Protein AF-A0A261F1C8-F1 (afdb_monomer_lite)

InterPro domains:
  IPR012902 Prokaryotic N-terminal methylation site [PF07963] (13-38)
  IPR012902 Prokaryotic N-terminal methylation site [TIGR02532] (15-38)
  IPR045584 Pilin-like [SSF54523] (18-88)

Sequence (158 aa):
MNPISRALHRRLKGQSGFTMTELLVVIVIAGILAAIAIPVWRGQQRKSYMNDNRVAVANARLAIQNFISKNDDTTYGLTMPDTGLCYWPKGSDTDPTNCKIGNSKIAIPRGVKLEIQPKNQTGTNVENWSSAIHFEVYNDYLGKQCHYEYADSSVETC

Structure (mmCIF, N/CA/C/O backbone):
data_AF-A0A261F1C8-F1
#
_entry.id   AF-A0A261F1C8-F1
#
loop_
_atom_site.group_PDB
_atom_site.id
_atom_site.type_symbol
_atom_site.label_atom_id
_atom_site.label_alt_id
_atom_site.label_comp_id
_atom_site.label_asym_id
_atom_site.label_entity_id
_atom_site.label_seq_id
_atom_site.pdbx_PDB_ins_code
_atom_site.Cartn_x
_atom_site.Cartn_y
_atom_site.Cartn_z
_atom_site.occupancy
_atom_site.B_iso_or_equiv
_atom_site.auth_seq_id
_atom_site.auth_comp_id
_atom_site.auth_asym_id
_atom_site.auth_atom_id
_atom_site.pdbx_PDB_model_num
ATOM 1 N N . MET A 1 1 ? -31.664 49.610 38.521 1.00 52.59 1 MET A N 1
ATOM 2 C CA . MET A 1 1 ? -31.270 48.225 38.159 1.00 52.59 1 MET A CA 1
ATOM 3 C C . MET A 1 1 ? -31.777 47.929 36.752 1.00 52.59 1 MET A C 1
ATOM 5 O O . MET A 1 1 ? -32.979 47.999 36.541 1.00 52.59 1 MET A O 1
ATOM 9 N N . ASN A 1 2 ? -30.879 47.681 35.792 1.00 60.34 2 ASN A N 1
ATOM 10 C CA . ASN A 1 2 ? -31.221 47.575 34.366 1.00 60.34 2 ASN A CA 1
ATOM 11 C C . ASN A 1 2 ? -31.989 46.279 34.020 1.00 60.34 2 ASN A C 1
ATOM 13 O O . ASN A 1 2 ? -31.602 45.210 34.490 1.00 60.34 2 ASN A O 1
ATOM 17 N N . PRO A 1 3 ? -33.019 46.328 33.154 1.00 61.94 3 PRO A N 1
ATOM 18 C CA . PRO A 1 3 ? -33.837 45.164 32.781 1.00 61.94 3 PRO A CA 1
ATOM 19 C C . PRO A 1 3 ? -33.088 44.124 31.924 1.00 61.94 3 PRO A C 1
ATOM 21 O O . PRO A 1 3 ? -33.470 42.955 31.884 1.00 61.94 3 PRO A O 1
ATOM 24 N N . ILE A 1 4 ? -31.980 44.524 31.295 1.00 66.75 4 ILE A N 1
ATOM 25 C CA . ILE A 1 4 ? -31.163 43.688 30.400 1.00 66.75 4 ILE A CA 1
ATOM 26 C C . ILE A 1 4 ? -30.450 42.555 31.167 1.00 66.75 4 ILE A C 1
ATOM 28 O O . ILE A 1 4 ? -30.316 41.443 30.655 1.00 66.75 4 ILE A O 1
ATOM 32 N N . SER A 1 5 ? -30.078 42.770 32.435 1.00 67.94 5 SER A N 1
ATOM 33 C CA . SER A 1 5 ? -29.394 41.751 33.249 1.00 67.94 5 SER A CA 1
ATOM 34 C C . SER A 1 5 ? -30.305 40.586 33.667 1.00 67.94 5 SER A C 1
ATOM 36 O O . SER A 1 5 ? -29.817 39.473 33.884 1.00 67.94 5 SER A O 1
ATOM 38 N N . ARG A 1 6 ? -31.630 40.805 33.723 1.00 63.78 6 ARG A N 1
ATOM 39 C CA . ARG A 1 6 ? -32.631 39.763 34.027 1.00 63.78 6 ARG A CA 1
ATOM 40 C C . ARG A 1 6 ? -32.904 38.844 32.834 1.00 63.78 6 ARG A C 1
ATOM 42 O O . ARG A 1 6 ? -33.105 37.648 33.031 1.00 63.78 6 ARG A O 1
ATOM 49 N N . ALA A 1 7 ? -32.869 39.373 31.610 1.00 64.50 7 ALA A N 1
ATOM 50 C CA . ALA A 1 7 ? -33.049 38.577 30.394 1.00 64.50 7 ALA A CA 1
ATOM 51 C C . ALA A 1 7 ? -31.877 37.605 30.160 1.00 64.50 7 ALA A C 1
ATOM 53 O O . ALA A 1 7 ? -32.096 36.463 29.756 1.00 64.50 7 ALA A O 1
ATOM 54 N N . LEU A 1 8 ? -30.650 38.024 30.493 1.00 66.88 8 LEU A N 1
ATOM 55 C CA . LEU A 1 8 ? -29.448 37.191 30.385 1.00 66.88 8 LEU A CA 1
ATOM 56 C C . LEU A 1 8 ? -29.440 36.041 31.414 1.00 66.88 8 LEU A C 1
ATOM 58 O O . LEU A 1 8 ? -29.210 34.888 31.053 1.00 66.88 8 LEU A O 1
ATOM 62 N N . HIS A 1 9 ? -29.796 36.317 32.676 1.00 64.00 9 HIS A N 1
ATOM 63 C CA . HIS A 1 9 ? -29.872 35.291 33.731 1.00 64.00 9 HIS A CA 1
ATOM 64 C C . HIS A 1 9 ? -30.957 34.228 33.490 1.00 64.00 9 HIS A C 1
ATOM 66 O O . HIS A 1 9 ? -30.851 33.114 34.005 1.00 64.00 9 HIS A O 1
ATOM 72 N N . ARG A 1 10 ? -31.997 34.534 32.701 1.00 65.19 10 ARG A N 1
ATOM 73 C CA . ARG A 1 10 ? -33.067 33.579 32.371 1.00 65.19 10 ARG A CA 1
ATOM 74 C C . ARG A 1 10 ? -32.628 32.526 31.347 1.00 65.19 10 ARG A C 1
ATOM 76 O O . ARG A 1 10 ? -33.144 31.417 31.389 1.00 65.19 10 ARG A O 1
ATOM 83 N N . ARG A 1 11 ? -31.658 32.834 30.472 1.00 63.47 11 ARG A N 1
ATOM 84 C CA . ARG A 1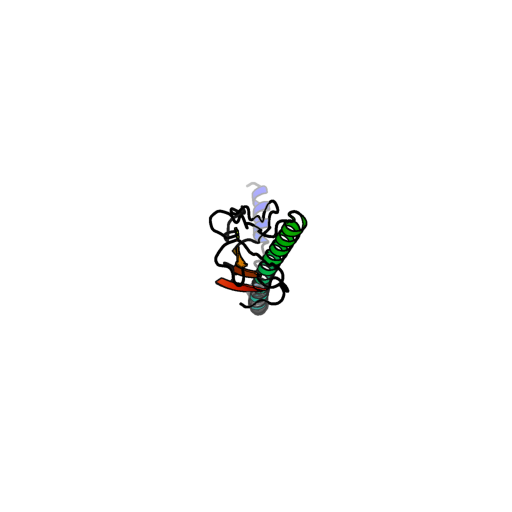 11 ? -31.119 31.866 29.494 1.00 63.47 11 ARG A CA 1
ATOM 85 C C . ARG A 1 11 ? -30.119 30.876 30.102 1.00 63.47 11 ARG A C 1
ATOM 87 O O . ARG A 1 11 ? -30.022 29.756 29.621 1.00 63.47 11 ARG A O 1
ATOM 94 N N . LEU A 1 12 ? -29.437 31.256 31.184 1.00 62.12 12 LEU A N 1
ATOM 95 C CA . LEU A 1 12 ? -28.504 30.383 31.915 1.00 62.12 12 LEU A CA 1
ATOM 96 C C . LEU A 1 12 ? -29.216 29.376 32.840 1.00 62.12 12 LEU A C 1
ATOM 98 O O . LEU A 1 12 ? -28.672 28.318 33.124 1.00 62.12 12 LEU A O 1
ATOM 102 N N . LYS A 1 13 ? -30.449 29.669 33.278 1.00 60.50 13 LYS A N 1
ATOM 103 C CA . LYS A 1 13 ? -31.255 28.795 34.159 1.00 60.50 13 LYS A CA 1
ATOM 104 C C . LYS A 1 13 ? -32.074 27.714 33.432 1.00 60.50 13 LYS A C 1
ATOM 106 O O . LYS A 1 13 ? -32.795 26.975 34.090 1.00 60.50 13 LYS A O 1
ATOM 111 N N . GLY A 1 14 ? -31.992 27.636 32.102 1.00 61.28 14 GLY A N 1
ATOM 112 C CA . GLY A 1 14 ? -32.755 26.688 31.276 1.00 61.28 14 GLY A CA 1
ATOM 113 C C . GLY A 1 14 ? -31.952 25.502 30.739 1.00 61.28 14 GLY A C 1
ATOM 114 O O . GLY A 1 14 ? -32.480 24.742 29.935 1.00 61.28 14 GLY A O 1
ATOM 115 N N . GLN A 1 15 ? -30.685 25.346 31.130 1.00 65.88 15 GLN A N 1
ATOM 116 C CA . GLN A 1 15 ? -29.886 24.189 30.729 1.00 65.88 15 GLN A CA 1
ATOM 117 C C . GLN A 1 15 ? -30.193 23.028 31.679 1.00 65.88 15 GLN A C 1
ATOM 119 O O . GLN A 1 15 ? -29.568 22.889 32.728 1.00 65.88 15 GLN A O 1
ATOM 124 N N . SER A 1 16 ? -31.201 22.219 31.339 1.00 68.62 16 SER A N 1
ATOM 125 C CA . SER A 1 16 ? -31.392 20.918 31.978 1.00 68.62 16 SER A CA 1
ATOM 126 C C . SER A 1 16 ? -30.169 20.061 31.655 1.00 68.62 16 SER A C 1
ATOM 128 O O . SER A 1 16 ? -29.949 19.696 30.499 1.00 68.62 16 SER A O 1
ATOM 130 N N . GLY A 1 17 ? -29.338 19.815 32.666 1.00 71.31 17 GLY A N 1
ATOM 131 C CA . GLY A 1 17 ? -28.164 18.963 32.547 1.00 71.31 17 GLY A CA 1
ATOM 132 C C . GLY A 1 17 ? -28.570 17.552 32.141 1.00 71.31 17 GLY A C 1
ATOM 133 O O . GLY A 1 17 ? -29.529 17.001 32.681 1.00 71.31 17 GLY A O 1
ATOM 134 N N . PHE A 1 18 ? -27.838 17.002 31.177 1.00 74.69 18 PHE A N 1
ATOM 135 C CA . PHE A 1 18 ? -27.935 15.612 30.747 1.00 74.69 18 PHE A CA 1
ATOM 136 C C . PHE A 1 18 ? -27.913 14.698 31.975 1.00 74.69 18 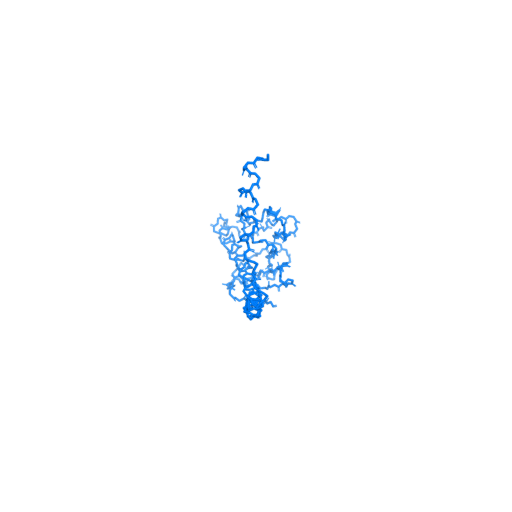PHE A C 1
ATOM 138 O O . PHE A 1 18 ? -27.068 14.866 32.862 1.00 74.69 18 PHE A O 1
ATOM 145 N N . THR A 1 19 ? -28.862 13.772 32.076 1.00 87.81 19 THR A N 1
ATOM 146 C CA . THR A 1 19 ? -28.933 12.916 33.260 1.00 87.81 19 THR A CA 1
ATOM 147 C C . THR A 1 19 ? -27.755 11.932 33.262 1.00 87.81 19 THR A C 1
ATOM 149 O O . THR A 1 19 ? -27.270 11.514 32.208 1.00 87.81 19 THR A O 1
ATOM 152 N N . MET A 1 20 ? -27.248 11.551 34.444 1.00 87.44 20 MET A N 1
ATOM 153 C CA . MET A 1 20 ? -26.125 10.598 34.536 1.00 87.44 20 MET A CA 1
ATOM 154 C C . MET A 1 20 ? -26.435 9.273 33.826 1.00 87.44 20 MET A C 1
ATOM 156 O O . MET A 1 20 ? -25.546 8.655 33.247 1.00 87.44 20 MET A O 1
ATOM 160 N N . THR A 1 21 ? -27.699 8.850 33.838 1.00 92.12 21 THR A N 1
ATOM 161 C CA . THR A 1 21 ? -28.168 7.605 33.217 1.00 92.12 21 THR A CA 1
ATOM 162 C C . THR A 1 21 ? -28.184 7.668 31.692 1.00 92.12 21 THR A C 1
ATOM 164 O O . THR A 1 21 ? -27.959 6.662 31.024 1.00 92.12 21 THR A O 1
ATOM 167 N N . GLU A 1 22 ? -28.392 8.851 31.136 1.00 90.38 22 GLU A N 1
ATOM 168 C CA . GLU A 1 22 ? -28.418 9.119 29.700 1.00 90.38 22 GLU A CA 1
ATOM 169 C C . GLU A 1 22 ? -26.995 9.108 29.139 1.00 90.38 22 GLU A C 1
ATOM 171 O O . GLU A 1 22 ? -26.743 8.539 28.080 1.00 90.38 22 GLU A O 1
ATOM 176 N N . LEU A 1 23 ? -26.020 9.626 29.899 1.00 90.12 23 LEU A N 1
ATOM 177 C CA . LEU A 1 23 ? -24.603 9.484 29.544 1.00 90.12 23 LEU A CA 1
ATOM 178 C C . LEU A 1 23 ? -24.144 8.032 29.707 1.00 90.12 23 LEU A C 1
ATOM 180 O O . LEU A 1 23 ? -23.399 7.532 28.865 1.00 90.12 23 LEU A O 1
ATOM 184 N N . LEU A 1 24 ? -24.631 7.335 30.740 1.00 92.62 24 LEU A N 1
ATOM 185 C CA . LEU A 1 24 ? -24.285 5.940 31.008 1.00 92.62 24 LEU A CA 1
ATOM 186 C C . LEU A 1 24 ? -24.747 5.000 29.887 1.00 92.62 24 LEU A C 1
ATOM 188 O O . LEU A 1 24 ? -23.955 4.194 29.404 1.00 92.62 24 LEU A O 1
ATOM 192 N N . VAL A 1 25 ? -26.001 5.094 29.435 1.00 94.31 25 VAL A N 1
ATOM 193 C CA . VAL A 1 25 ? -26.493 4.203 28.370 1.00 94.31 25 VAL A CA 1
ATOM 194 C C . VAL A 1 25 ? -25.755 4.438 27.048 1.00 94.31 25 VAL A C 1
ATOM 196 O O . VAL A 1 25 ? -25.451 3.484 26.331 1.00 94.31 25 VAL A O 1
ATOM 199 N N . VAL A 1 26 ? -25.379 5.686 26.755 1.00 94.81 26 VAL A N 1
ATOM 200 C CA . VAL A 1 26 ? -24.630 6.034 25.541 1.00 94.81 26 VAL A CA 1
ATOM 201 C C . VAL A 1 26 ? -23.233 5.421 25.556 1.00 94.81 26 VAL A C 1
ATOM 203 O O . VAL A 1 26 ? -22.844 4.815 24.560 1.00 94.81 26 VAL A O 1
ATOM 206 N N . ILE A 1 27 ? -22.489 5.514 26.666 1.00 95.25 27 ILE A N 1
ATOM 207 C CA . ILE A 1 27 ? -21.147 4.908 26.738 1.00 95.25 27 ILE A CA 1
ATOM 208 C C . ILE A 1 27 ? -21.203 3.377 26.684 1.00 95.25 27 ILE A C 1
ATOM 210 O O . ILE A 1 27 ? -20.308 2.762 26.109 1.00 95.25 27 ILE A O 1
ATOM 214 N N . VAL A 1 28 ? -22.266 2.758 27.215 1.00 96.25 28 VAL A N 1
ATOM 215 C CA . VAL A 1 28 ? -22.472 1.303 27.135 1.00 96.25 28 VAL A CA 1
ATOM 216 C C . VAL A 1 28 ? -22.698 0.876 25.685 1.00 96.25 28 VAL A C 1
ATOM 218 O O . VAL A 1 28 ? -22.017 -0.026 25.198 1.00 96.25 28 VAL A O 1
ATOM 221 N N . ILE A 1 29 ? -23.596 1.550 24.963 1.00 96.62 29 ILE A N 1
ATOM 222 C CA . ILE A 1 29 ? -23.860 1.246 23.549 1.00 96.62 29 ILE A CA 1
ATOM 223 C C . ILE A 1 29 ? -22.621 1.549 22.691 1.00 96.62 29 ILE A C 1
ATOM 225 O O . ILE A 1 29 ? -22.228 0.721 21.867 1.00 96.62 29 ILE A O 1
ATOM 229 N N . ALA A 1 30 ? -21.955 2.688 22.911 1.00 95.62 30 ALA A N 1
ATOM 230 C CA . ALA A 1 30 ? -20.720 3.043 22.211 1.00 95.62 30 ALA A CA 1
ATOM 231 C C . ALA A 1 30 ? -19.595 2.025 22.467 1.00 95.62 30 ALA A C 1
ATOM 233 O O . ALA A 1 30 ? -18.849 1.703 21.544 1.00 95.62 30 ALA A O 1
ATOM 234 N N . GLY A 1 31 ? -19.507 1.465 23.679 1.00 96.88 31 GLY A N 1
ATOM 235 C CA . GLY A 1 31 ? -18.566 0.398 24.018 1.00 96.88 31 GLY A CA 1
ATOM 236 C C . GLY A 1 31 ? -18.788 -0.875 23.197 1.00 96.88 31 GLY A C 1
ATOM 237 O O . GLY A 1 31 ? -17.830 -1.432 22.660 1.00 96.88 31 GLY A O 1
ATOM 238 N N . ILE A 1 32 ? -20.047 -1.296 23.024 1.00 96.50 32 ILE A N 1
ATOM 239 C CA . ILE A 1 32 ? -20.401 -2.464 22.197 1.00 96.50 32 ILE A CA 1
ATOM 240 C C . ILE A 1 32 ? -20.042 -2.213 20.725 1.00 96.50 32 ILE A C 1
ATOM 242 O O . ILE A 1 32 ? -19.431 -3.067 20.081 1.00 96.50 32 ILE A O 1
ATOM 246 N N . LEU A 1 33 ? -20.371 -1.028 20.197 1.00 97.00 33 LEU A N 1
ATOM 247 C CA . LEU A 1 33 ? -20.046 -0.662 18.814 1.00 97.00 33 LEU A CA 1
ATOM 248 C C . LEU A 1 33 ? -18.529 -0.616 18.579 1.00 97.00 33 LEU A C 1
ATOM 250 O O . LEU A 1 33 ? -18.045 -1.155 17.582 1.00 97.00 33 LEU A O 1
ATOM 254 N N . ALA A 1 34 ? -17.767 -0.030 19.509 1.00 95.62 34 ALA A N 1
ATOM 255 C CA . ALA A 1 34 ? -16.312 0.051 19.420 1.00 95.62 34 ALA A CA 1
ATOM 256 C C . ALA A 1 34 ? -15.652 -1.338 19.427 1.00 95.62 34 ALA A C 1
ATOM 258 O O . ALA A 1 34 ? -14.720 -1.574 18.655 1.00 95.62 34 ALA A O 1
ATOM 259 N N . ALA A 1 35 ? -16.164 -2.274 20.236 1.00 95.56 35 ALA A N 1
ATOM 260 C CA . ALA A 1 35 ? -15.630 -3.633 20.333 1.00 95.56 35 ALA A CA 1
ATOM 261 C C . ALA A 1 35 ? -15.672 -4.397 18.996 1.00 95.56 35 ALA A C 1
ATOM 263 O O . ALA A 1 35 ? -14.745 -5.147 18.694 1.00 95.56 35 ALA A O 1
ATOM 264 N N . ILE A 1 36 ? -16.706 -4.183 18.173 1.00 94.44 36 ILE A N 1
ATOM 265 C CA . ILE A 1 36 ? -16.841 -4.820 16.850 1.00 94.44 36 ILE A CA 1
ATOM 266 C C . ILE A 1 36 ? -16.124 -4.004 15.766 1.00 94.44 36 ILE A C 1
ATOM 268 O O . ILE A 1 36 ? -15.493 -4.567 14.870 1.00 94.44 36 ILE A O 1
ATOM 272 N N . ALA A 1 37 ? -16.186 -2.672 15.844 1.00 92.94 37 ALA A N 1
ATOM 273 C CA . ALA A 1 37 ? -15.624 -1.793 14.823 1.00 92.94 37 ALA A CA 1
ATOM 274 C C . ALA A 1 37 ? -14.088 -1.872 14.741 1.00 92.94 37 ALA A C 1
ATOM 276 O O . ALA A 1 37 ? -13.532 -1.917 13.642 1.00 92.94 37 ALA A O 1
ATOM 277 N N . ILE A 1 38 ? -13.395 -1.930 15.885 1.00 91.88 38 ILE A N 1
ATOM 278 C CA . ILE A 1 38 ? -11.924 -1.960 15.944 1.00 91.88 38 ILE A CA 1
ATOM 279 C C . ILE A 1 38 ? -11.323 -3.160 15.182 1.00 91.88 38 ILE A C 1
ATOM 281 O O . ILE A 1 38 ? -10.492 -2.925 14.298 1.00 91.88 38 ILE A O 1
ATOM 285 N N . PRO A 1 39 ? -11.692 -4.431 15.451 1.00 90.88 39 PRO A N 1
ATOM 286 C CA . PRO A 1 39 ? -11.082 -5.570 14.760 1.00 90.88 39 PRO A CA 1
ATOM 287 C C . PRO A 1 39 ? -11.365 -5.567 13.252 1.00 90.88 39 PRO A C 1
ATOM 289 O O . PRO A 1 39 ? -10.467 -5.862 12.459 1.00 90.88 39 PRO A O 1
ATOM 292 N N . VAL A 1 40 ? -12.575 -5.173 12.839 1.00 93.75 40 VAL A N 1
ATOM 293 C CA . VAL A 1 40 ? -12.951 -5.085 11.419 1.00 93.75 40 VAL A CA 1
ATOM 294 C C . VAL A 1 40 ? -12.102 -4.045 10.694 1.00 93.75 40 VAL A C 1
ATOM 296 O O . VAL A 1 40 ? -11.532 -4.335 9.637 1.00 93.75 40 VAL A O 1
ATOM 299 N N . TRP A 1 41 ? -11.957 -2.853 11.277 1.00 91.94 41 TRP A N 1
ATOM 300 C CA . TRP A 1 41 ? -11.201 -1.771 10.655 1.00 91.94 41 TRP A CA 1
ATOM 301 C C . TRP A 1 41 ? -9.718 -2.120 10.493 1.00 91.94 41 TRP A C 1
ATOM 303 O O . TRP A 1 41 ? -9.135 -1.866 9.439 1.00 91.94 41 TRP A O 1
ATOM 313 N N . ARG A 1 42 ? -9.114 -2.793 11.481 1.00 88.25 42 ARG A N 1
ATOM 314 C CA . ARG A 1 42 ? -7.709 -3.241 11.409 1.00 88.25 42 ARG A CA 1
ATOM 315 C C . ARG A 1 42 ? -7.476 -4.232 10.265 1.00 88.25 42 ARG A C 1
ATOM 317 O O . ARG A 1 42 ? -6.463 -4.141 9.571 1.00 88.25 42 ARG A O 1
ATOM 324 N N . GLY A 1 43 ? -8.422 -5.143 10.026 1.00 90.19 43 GLY A N 1
ATOM 325 C CA . GLY A 1 43 ? -8.370 -6.065 8.889 1.00 90.19 43 GLY A CA 1
ATOM 326 C C . GLY A 1 43 ? -8.511 -5.358 7.538 1.00 90.19 43 GLY A C 1
ATOM 327 O O . GLY A 1 43 ? -7.775 -5.666 6.601 1.00 90.19 43 GLY A O 1
ATOM 328 N N . GLN A 1 44 ? -9.420 -4.384 7.436 1.00 92.44 44 GLN A N 1
ATOM 329 C CA . GLN A 1 44 ? -9.622 -3.601 6.211 1.00 92.44 44 GLN A CA 1
ATOM 330 C C . GLN A 1 44 ? -8.417 -2.719 5.872 1.00 92.44 44 GLN A C 1
ATOM 332 O O . GLN A 1 44 ? -7.997 -2.699 4.718 1.00 92.44 44 GLN A O 1
ATOM 337 N N . GLN A 1 45 ? -7.811 -2.061 6.865 1.00 91.75 45 GLN A N 1
ATOM 338 C CA . GLN A 1 45 ? -6.587 -1.274 6.672 1.00 91.75 45 GLN A CA 1
ATOM 339 C C . GLN A 1 45 ? -5.463 -2.129 6.089 1.00 91.75 45 GLN A C 1
ATOM 341 O O . GLN A 1 45 ? -4.868 -1.768 5.078 1.00 91.75 45 GLN A O 1
ATOM 346 N N . ARG A 1 46 ? -5.219 -3.310 6.674 1.00 90.50 46 ARG A N 1
ATOM 347 C CA . ARG A 1 46 ? -4.208 -4.241 6.163 1.00 90.50 46 ARG A CA 1
ATOM 348 C C . ARG A 1 46 ? -4.486 -4.647 4.714 1.00 90.50 46 ARG A C 1
ATOM 350 O O . ARG A 1 46 ? -3.561 -4.665 3.912 1.00 90.50 46 ARG A O 1
ATOM 357 N N . LYS A 1 47 ? -5.744 -4.942 4.368 1.00 90.75 47 LYS A N 1
ATOM 358 C CA . LYS A 1 47 ? -6.136 -5.259 2.984 1.00 90.75 47 LYS A CA 1
ATOM 359 C C . LYS A 1 47 ? -5.916 -4.081 2.032 1.00 90.75 47 LYS A C 1
ATOM 361 O O . LYS A 1 47 ? -5.461 -4.309 0.919 1.00 90.75 47 LYS A O 1
ATOM 366 N N . SER A 1 48 ? -6.183 -2.849 2.472 1.00 92.25 48 SER A N 1
ATOM 367 C CA . SER A 1 48 ? -5.907 -1.639 1.686 1.00 92.25 48 SER A CA 1
ATOM 368 C C . SER A 1 48 ? -4.423 -1.522 1.352 1.00 92.25 48 SER A C 1
ATOM 370 O O . SER A 1 48 ? -4.085 -1.359 0.189 1.00 92.25 48 SER A O 1
ATOM 372 N N . TYR A 1 49 ? -3.534 -1.710 2.332 1.00 91.81 49 TYR A N 1
ATOM 373 C CA . TYR A 1 49 ? -2.088 -1.645 2.091 1.00 91.81 49 TYR A CA 1
ATOM 374 C C . TYR A 1 49 ? -1.578 -2.764 1.168 1.00 91.81 49 TYR A C 1
ATOM 376 O O . TYR A 1 49 ? -0.640 -2.564 0.403 1.00 91.81 49 TYR A O 1
ATOM 384 N N . MET A 1 50 ? -2.199 -3.947 1.197 1.00 89.00 50 MET A N 1
ATOM 385 C CA . MET A 1 50 ? -1.886 -5.012 0.231 1.00 89.00 50 MET A CA 1
ATOM 386 C C . MET A 1 50 ? -2.393 -4.663 -1.169 1.00 89.00 50 MET A C 1
ATOM 388 O O . MET A 1 50 ? -1.699 -4.900 -2.153 1.00 89.00 50 MET A O 1
ATOM 392 N N . ASN A 1 51 ? -3.561 -4.030 -1.271 1.00 91.00 51 ASN A N 1
ATOM 393 C CA . ASN A 1 51 ? -4.047 -3.501 -2.539 1.00 91.00 51 ASN A CA 1
ATOM 394 C C . ASN A 1 51 ? -3.123 -2.406 -3.097 1.00 91.00 51 ASN A C 1
ATOM 396 O O . ASN A 1 51 ? -2.851 -2.398 -4.292 1.00 91.00 51 ASN A O 1
ATOM 400 N N . ASP A 1 52 ? -2.588 -1.535 -2.241 1.00 90.75 52 ASP A N 1
ATOM 401 C CA . ASP A 1 52 ? -1.609 -0.516 -2.630 1.00 90.75 52 ASP A CA 1
ATOM 402 C C . ASP A 1 52 ? -0.358 -1.152 -3.264 1.00 90.75 52 ASP A C 1
ATOM 404 O O . ASP A 1 52 ? 0.097 -0.716 -4.325 1.00 90.75 52 ASP A O 1
ATOM 408 N N . ASN A 1 53 ? 0.149 -2.245 -2.686 1.00 90.25 53 ASN A N 1
ATOM 409 C CA . ASN A 1 53 ? 1.265 -2.999 -3.266 1.00 90.25 53 ASN A CA 1
ATOM 410 C C . ASN A 1 53 ? 0.922 -3.545 -4.662 1.00 90.25 53 ASN A C 1
ATOM 412 O O . ASN A 1 53 ? 1.703 -3.381 -5.600 1.00 90.25 53 ASN A O 1
ATOM 416 N N . ARG A 1 54 ? -0.268 -4.137 -4.827 1.00 88.62 54 ARG A N 1
ATOM 417 C CA . ARG A 1 54 ? -0.737 -4.650 -6.127 1.00 88.62 54 ARG A CA 1
ATOM 418 C C . ARG A 1 54 ? -0.857 -3.545 -7.174 1.00 88.62 54 ARG A C 1
ATOM 420 O O . ARG A 1 54 ? -0.475 -3.752 -8.322 1.00 88.62 54 ARG A O 1
ATOM 427 N N . VAL A 1 55 ? -1.349 -2.366 -6.788 1.00 89.69 55 VAL A N 1
ATOM 428 C CA . VAL A 1 55 ? -1.442 -1.196 -7.677 1.00 89.69 55 VAL A CA 1
ATOM 429 C C . VAL A 1 55 ? -0.052 -0.733 -8.119 1.00 89.69 55 VAL A C 1
ATOM 431 O O . VAL A 1 55 ? 0.146 -0.469 -9.305 1.00 89.69 55 VAL A O 1
ATOM 434 N N . ALA A 1 56 ? 0.925 -0.685 -7.207 1.00 88.81 56 ALA A N 1
ATOM 435 C CA . ALA A 1 56 ? 2.308 -0.343 -7.549 1.00 88.81 56 ALA A CA 1
ATOM 436 C C . ALA A 1 56 ? 2.892 -1.308 -8.595 1.00 88.81 56 ALA A C 1
ATOM 438 O O . ALA A 1 56 ? 3.452 -0.870 -9.602 1.00 88.81 56 ALA A O 1
ATOM 439 N N . VAL A 1 57 ? 2.697 -2.614 -8.393 1.00 86.56 57 VAL A N 1
ATOM 440 C CA . VAL A 1 57 ? 3.147 -3.668 -9.318 1.00 86.56 57 VAL A CA 1
ATOM 441 C C . VAL A 1 57 ? 2.445 -3.568 -10.672 1.00 86.56 57 VAL A C 1
ATOM 443 O O . VAL A 1 57 ? 3.099 -3.649 -11.712 1.00 86.56 57 VAL A O 1
ATOM 446 N N . ALA A 1 58 ? 1.131 -3.340 -10.691 1.00 87.38 58 ALA A N 1
ATOM 447 C CA . ALA A 1 58 ? 0.372 -3.175 -11.929 1.00 87.38 58 ALA A CA 1
ATOM 448 C C . ALA A 1 58 ? 0.865 -1.967 -12.743 1.00 87.38 58 ALA A C 1
ATOM 450 O O . ALA A 1 58 ? 1.098 -2.081 -13.948 1.00 87.38 58 ALA A O 1
ATOM 451 N N . ASN A 1 59 ? 1.102 -0.830 -12.085 1.00 87.81 59 ASN A N 1
ATOM 452 C CA . ASN A 1 59 ? 1.643 0.366 -12.732 1.00 87.81 59 ASN A CA 1
ATOM 453 C C . ASN A 1 59 ? 3.055 0.126 -13.280 1.00 87.81 59 ASN A C 1
ATOM 455 O O . ASN A 1 59 ? 3.367 0.557 -14.392 1.00 87.81 59 ASN A O 1
ATOM 459 N N . ALA A 1 60 ? 3.893 -0.596 -12.535 1.00 83.00 60 ALA A N 1
ATOM 460 C CA . ALA A 1 60 ? 5.220 -0.984 -12.993 1.00 83.00 60 ALA A CA 1
ATOM 461 C C . ALA A 1 60 ? 5.144 -1.891 -14.226 1.00 83.00 60 ALA A C 1
ATOM 463 O O . ALA A 1 60 ? 5.816 -1.631 -15.222 1.00 83.00 60 ALA A O 1
ATOM 464 N N . ARG A 1 61 ? 4.263 -2.899 -14.216 1.00 81.69 61 ARG A N 1
ATOM 465 C CA . ARG A 1 61 ? 4.028 -3.795 -15.356 1.00 81.69 61 ARG A CA 1
ATOM 466 C C . ARG A 1 61 ? 3.583 -3.041 -16.608 1.00 81.69 61 ARG A C 1
ATOM 468 O O . ARG A 1 61 ? 4.071 -3.344 -17.694 1.00 81.69 61 ARG A O 1
ATOM 475 N N . LEU A 1 62 ? 2.705 -2.050 -16.471 1.00 84.94 62 LEU A N 1
ATOM 476 C CA . LEU A 1 62 ? 2.294 -1.200 -17.591 1.00 84.94 62 LEU A CA 1
ATOM 477 C C . LEU A 1 62 ? 3.456 -0.348 -18.117 1.00 84.94 62 LEU A C 1
ATOM 479 O O . LEU A 1 62 ? 3.648 -0.254 -19.327 1.00 84.94 62 LEU A O 1
ATOM 483 N N . ALA A 1 63 ? 4.259 0.249 -17.231 1.00 81.19 63 ALA A N 1
ATOM 484 C CA . ALA A 1 63 ? 5.434 1.025 -17.632 1.00 81.19 63 ALA A CA 1
ATOM 485 C C . ALA A 1 63 ? 6.456 0.162 -18.385 1.00 81.19 63 ALA A C 1
ATOM 487 O O . ALA A 1 63 ? 6.987 0.592 -19.407 1.00 81.19 63 ALA A O 1
ATOM 488 N N . ILE A 1 64 ? 6.653 -1.073 -17.926 1.00 77.12 64 ILE A N 1
ATOM 489 C CA . ILE A 1 64 ? 7.460 -2.101 -18.584 1.00 77.12 64 ILE A CA 1
ATOM 490 C C . ILE A 1 64 ? 6.933 -2.408 -19.989 1.00 77.12 64 ILE A C 1
ATOM 492 O O . ILE A 1 64 ? 7.681 -2.324 -20.958 1.00 77.12 64 ILE A O 1
ATOM 496 N N . GLN A 1 65 ? 5.645 -2.743 -20.120 1.00 78.06 65 GLN A N 1
ATOM 497 C CA . GLN A 1 65 ? 5.044 -3.094 -21.415 1.00 78.06 65 GLN A CA 1
ATOM 498 C C . GLN A 1 65 ? 5.153 -1.942 -22.412 1.00 78.06 65 GLN A C 1
ATOM 500 O O . GLN A 1 65 ? 5.493 -2.148 -23.577 1.00 78.06 65 GLN A O 1
ATOM 505 N N . ASN A 1 66 ? 4.922 -0.718 -21.939 1.00 80.00 66 ASN A N 1
ATOM 506 C CA . ASN A 1 66 ? 5.078 0.490 -22.738 1.00 80.00 66 ASN A CA 1
ATOM 507 C C . ASN A 1 66 ? 6.529 0.730 -23.160 1.00 80.00 66 ASN A C 1
ATOM 509 O O . ASN A 1 66 ? 6.761 1.254 -24.246 1.00 80.00 66 ASN A O 1
ATOM 513 N N . PHE A 1 67 ? 7.497 0.391 -22.308 1.00 75.44 67 PHE A N 1
ATOM 514 C CA . PHE A 1 67 ? 8.913 0.544 -22.617 1.00 75.44 67 PHE A CA 1
ATOM 515 C C . PHE A 1 67 ? 9.367 -0.442 -23.698 1.00 75.44 67 PHE A C 1
ATOM 517 O O . PHE A 1 67 ? 9.987 -0.013 -24.670 1.00 75.44 67 PHE A O 1
ATOM 524 N N . ILE A 1 68 ? 8.965 -1.711 -23.575 1.00 72.19 68 ILE A N 1
ATOM 525 C CA . ILE A 1 68 ? 9.228 -2.769 -24.564 1.00 72.19 68 ILE A CA 1
ATOM 526 C C . ILE A 1 68 ? 8.557 -2.446 -25.900 1.00 72.19 68 ILE A C 1
ATOM 528 O O . ILE A 1 68 ? 9.156 -2.582 -26.954 1.00 72.19 68 ILE A O 1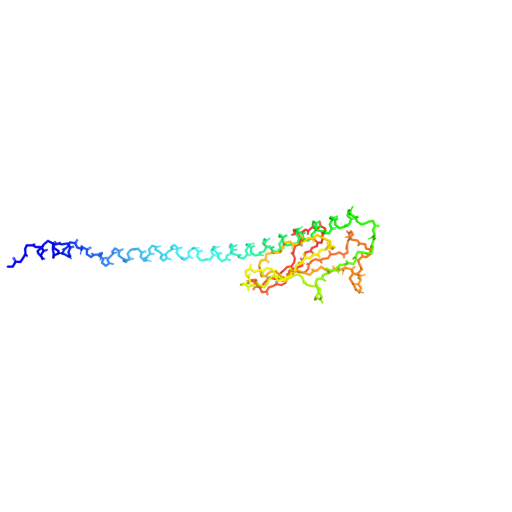
ATOM 532 N N . SER A 1 69 ? 7.314 -1.960 -25.877 1.00 76.69 69 SER A N 1
ATOM 533 C CA . SER A 1 69 ? 6.586 -1.653 -27.118 1.00 76.69 69 SER A CA 1
ATOM 534 C C . SER A 1 69 ? 7.194 -0.488 -27.909 1.00 76.69 69 SER A C 1
ATOM 536 O O . SER A 1 69 ? 6.854 -0.301 -29.073 1.00 76.69 69 SER A O 1
ATOM 538 N N . LYS A 1 70 ? 8.020 0.354 -27.272 1.00 75.19 70 LYS A N 1
ATOM 539 C CA . LYS A 1 70 ? 8.567 1.583 -27.870 1.00 75.19 70 LYS A CA 1
ATOM 540 C C . LYS A 1 70 ? 10.018 1.472 -28.310 1.00 75.19 70 LYS A C 1
ATOM 542 O O . LYS A 1 70 ? 10.419 2.226 -29.190 1.00 75.19 70 LYS A O 1
ATOM 547 N N . ASN A 1 71 ? 10.800 0.609 -27.678 1.00 64.94 71 ASN A N 1
ATOM 548 C CA . ASN A 1 71 ? 12.200 0.422 -28.018 1.00 64.94 71 ASN A CA 1
ATOM 549 C C . ASN A 1 71 ? 12.315 -1.025 -28.482 1.00 64.94 71 ASN A C 1
ATOM 551 O O . ASN A 1 71 ? 12.069 -1.909 -27.687 1.00 64.94 71 ASN A O 1
ATOM 555 N N . ASP A 1 72 ? 12.672 -1.275 -29.738 1.00 59.28 72 ASP A N 1
ATOM 556 C CA . ASP A 1 72 ? 12.920 -2.628 -30.283 1.00 59.28 72 ASP A CA 1
ATOM 557 C C . ASP A 1 72 ? 14.216 -3.264 -29.713 1.00 59.28 72 ASP A C 1
ATOM 559 O O . ASP A 1 72 ? 14.744 -4.241 -30.241 1.00 59.28 72 ASP A O 1
ATOM 563 N N . ASP A 1 73 ? 14.782 -2.669 -28.659 1.00 54.00 73 ASP A N 1
ATOM 564 C CA . ASP A 1 73 ? 16.087 -2.999 -28.096 1.00 54.00 73 ASP A CA 1
ATOM 565 C C . ASP A 1 73 ? 15.930 -3.934 -26.904 1.00 54.00 73 ASP A C 1
ATOM 567 O O . ASP A 1 73 ? 15.597 -3.507 -25.809 1.00 54.00 73 ASP A O 1
ATOM 571 N N . THR A 1 74 ? 16.232 -5.213 -27.100 1.00 46.78 74 THR A N 1
ATOM 572 C CA . THR A 1 74 ? 16.170 -6.267 -26.078 1.00 46.78 74 THR A CA 1
ATOM 573 C C . THR A 1 74 ? 17.060 -6.028 -24.848 1.00 46.78 74 THR A C 1
ATOM 575 O O . THR A 1 74 ? 16.938 -6.765 -23.869 1.00 46.78 74 THR A O 1
ATOM 578 N N . THR A 1 75 ? 17.928 -5.009 -24.862 1.00 47.34 75 THR A N 1
ATOM 579 C CA . THR A 1 75 ? 18.832 -4.652 -23.758 1.00 47.34 75 THR A CA 1
ATOM 580 C C . THR A 1 75 ? 18.312 -3.423 -23.017 1.00 47.34 75 THR A C 1
ATOM 582 O O . THR A 1 75 ? 18.782 -2.295 -23.140 1.00 47.34 75 THR A O 1
ATOM 585 N N . TYR A 1 76 ? 17.278 -3.650 -22.226 1.00 52.16 76 TYR A N 1
ATOM 586 C CA . TYR A 1 76 ? 16.525 -2.590 -21.574 1.00 52.16 76 TYR A CA 1
ATOM 587 C C . TYR A 1 76 ? 17.188 -2.153 -20.263 1.00 52.16 76 TYR A C 1
ATOM 589 O O . TYR A 1 76 ? 16.921 -2.720 -19.204 1.00 52.16 76 TYR A O 1
ATOM 597 N N . GLY A 1 77 ? 18.029 -1.118 -20.323 1.00 46.41 77 GLY A N 1
ATOM 598 C CA . GLY A 1 77 ? 18.579 -0.467 -19.136 1.00 46.41 77 GLY A CA 1
ATOM 599 C C . GLY A 1 77 ? 17.463 0.124 -18.273 1.00 46.41 77 GLY A C 1
ATOM 600 O O . GLY A 1 77 ? 16.874 1.155 -18.605 1.00 46.41 77 GLY A O 1
ATOM 601 N N . LEU A 1 78 ? 17.164 -0.519 -17.146 1.00 49.31 78 LEU A N 1
ATOM 602 C CA . LEU A 1 78 ? 16.335 0.074 -16.105 1.00 49.31 78 LEU A CA 1
ATOM 603 C C . LEU A 1 78 ? 17.116 1.253 -15.517 1.00 49.31 78 LEU A C 1
ATOM 605 O O . LEU A 1 78 ? 17.932 1.075 -14.617 1.00 49.31 78 LEU A O 1
ATOM 609 N N . THR A 1 79 ? 16.889 2.472 -16.016 1.00 43.22 79 THR A N 1
ATOM 610 C CA . THR A 1 79 ? 17.294 3.686 -15.294 1.00 43.22 79 THR A CA 1
ATOM 611 C C . THR A 1 79 ? 16.357 3.856 -14.108 1.00 43.22 79 THR A C 1
ATOM 613 O O . THR A 1 79 ? 15.459 4.696 -14.092 1.00 43.22 79 THR A O 1
ATOM 616 N N . MET A 1 80 ? 16.537 3.000 -13.111 1.00 48.72 80 MET A N 1
ATOM 617 C CA . MET A 1 80 ? 16.056 3.288 -11.777 1.00 48.72 80 MET A CA 1
ATOM 618 C C . MET A 1 80 ? 16.803 4.538 -11.286 1.00 48.72 80 MET A C 1
ATOM 620 O O . MET A 1 80 ? 17.960 4.734 -11.668 1.00 48.72 80 MET A O 1
ATOM 624 N N . PRO A 1 81 ? 16.182 5.409 -10.470 1.00 49.19 81 PRO A N 1
ATOM 625 C CA . PRO A 1 81 ? 16.947 6.425 -9.743 1.00 49.19 81 PRO A CA 1
ATOM 626 C C . PRO A 1 81 ? 18.143 5.748 -9.047 1.00 49.19 81 PRO A C 1
ATOM 628 O O . PRO A 1 81 ? 17.991 4.594 -8.652 1.00 49.19 81 PRO A O 1
ATOM 631 N N . ASP A 1 82 ? 19.285 6.444 -8.925 1.00 37.66 82 ASP A N 1
ATOM 632 C CA . ASP A 1 82 ? 20.653 5.992 -8.537 1.00 37.66 82 ASP A CA 1
ATOM 633 C C . ASP A 1 82 ? 20.791 4.951 -7.395 1.00 37.66 82 ASP A C 1
ATOM 635 O O . ASP A 1 82 ? 21.877 4.441 -7.137 1.00 37.66 82 ASP A O 1
ATOM 639 N N . THR A 1 83 ? 19.708 4.605 -6.703 1.00 41.81 83 THR A N 1
ATOM 640 C CA . THR A 1 83 ? 19.616 3.568 -5.672 1.00 41.81 83 THR A CA 1
ATOM 641 C C . THR A 1 83 ? 18.932 2.266 -6.113 1.00 41.81 83 THR A C 1
ATOM 643 O O . THR A 1 83 ? 18.733 1.407 -5.264 1.00 41.81 83 THR A O 1
ATOM 646 N N . GLY A 1 84 ? 18.512 2.099 -7.374 1.00 55.88 84 GLY A N 1
ATOM 647 C CA . GLY A 1 84 ? 17.858 0.856 -7.833 1.00 55.88 84 GLY A CA 1
ATOM 648 C C . GLY A 1 84 ? 16.452 0.616 -7.256 1.00 55.88 84 GLY A C 1
ATOM 649 O O . GLY A 1 84 ? 15.915 -0.481 -7.348 1.00 55.88 84 GLY A O 1
ATOM 650 N N . LEU A 1 85 ? 15.846 1.630 -6.630 1.00 66.25 85 LEU A N 1
ATOM 651 C CA . LEU A 1 85 ? 14.647 1.470 -5.804 1.00 66.25 85 LEU A CA 1
ATOM 652 C C . LEU A 1 85 ? 13.648 2.594 -6.065 1.00 66.25 85 LEU A C 1
ATOM 654 O O . LEU A 1 85 ? 13.988 3.776 -5.993 1.00 66.25 85 LEU A O 1
ATOM 658 N N . CYS A 1 86 ? 12.394 2.227 -6.313 1.00 80.75 86 CYS A N 1
ATOM 659 C CA . CYS A 1 86 ? 11.277 3.159 -6.331 1.00 80.75 86 CYS A CA 1
ATOM 660 C C . CYS A 1 86 ? 10.646 3.198 -4.944 1.00 80.75 86 CYS A C 1
ATOM 662 O O . CYS A 1 86 ? 10.125 2.190 -4.481 1.00 80.75 86 CYS A O 1
ATOM 664 N N . TYR A 1 87 ? 10.697 4.337 -4.257 1.00 85.94 87 TYR A N 1
ATOM 665 C CA . TYR A 1 87 ? 10.262 4.424 -2.867 1.00 85.94 87 TYR A CA 1
ATOM 666 C C . TYR A 1 87 ? 9.593 5.752 -2.533 1.00 85.94 87 TYR A C 1
ATOM 668 O O . TYR A 1 87 ? 10.229 6.811 -2.537 1.00 85.94 87 TYR A O 1
ATOM 676 N N . TRP A 1 88 ? 8.332 5.667 -2.111 1.00 89.25 88 TRP A N 1
ATOM 677 C CA . TRP A 1 88 ? 7.637 6.787 -1.499 1.00 89.25 88 TRP A CA 1
ATOM 678 C C . TRP A 1 88 ? 7.608 6.606 0.025 1.00 89.25 88 TRP A C 1
ATOM 680 O O . TRP A 1 88 ? 6.868 5.756 0.521 1.00 89.25 88 TRP A O 1
ATOM 690 N N . PRO A 1 89 ? 8.358 7.405 0.804 1.00 86.81 89 PRO A N 1
ATOM 691 C CA . PRO A 1 89 ? 8.383 7.287 2.253 1.00 86.81 89 PRO A CA 1
ATOM 692 C C . PRO A 1 89 ? 7.031 7.562 2.904 1.00 86.81 89 PRO A C 1
ATOM 694 O O . PRO A 1 89 ? 6.298 8.480 2.518 1.00 86.81 89 PRO A O 1
ATOM 697 N N . LYS A 1 90 ? 6.720 6.791 3.953 1.00 88.31 90 LYS A N 1
ATOM 698 C CA . LYS A 1 90 ? 5.559 7.070 4.805 1.00 88.31 90 LYS A CA 1
ATOM 699 C C . LYS A 1 90 ? 5.630 8.499 5.360 1.00 88.31 90 LYS A C 1
ATOM 701 O O . LYS A 1 90 ? 6.674 8.940 5.834 1.00 88.31 90 LYS A O 1
ATOM 706 N N . GLY A 1 91 ? 4.509 9.215 5.312 1.00 86.38 91 GLY A N 1
ATOM 707 C CA . GLY A 1 91 ? 4.414 10.593 5.807 1.00 86.38 91 GLY A CA 1
ATOM 708 C C . GLY A 1 91 ? 5.027 11.659 4.893 1.00 86.38 91 GLY A C 1
ATOM 709 O O . GLY A 1 91 ? 5.041 12.821 5.277 1.00 86.38 91 GLY A O 1
ATOM 710 N N . SER A 1 92 ? 5.507 11.294 3.699 1.00 86.31 92 SER A N 1
ATOM 711 C CA . SER A 1 92 ? 5.908 12.276 2.689 1.00 86.31 92 SER A CA 1
ATOM 712 C C . SER A 1 92 ? 4.718 12.689 1.826 1.00 86.31 92 SER A C 1
ATOM 714 O O . SER A 1 92 ? 4.012 11.840 1.268 1.00 86.31 92 SER A O 1
ATOM 716 N N . ASP A 1 93 ? 4.508 13.993 1.669 1.00 82.56 93 ASP A N 1
ATOM 717 C CA . ASP A 1 93 ? 3.456 14.529 0.799 1.00 82.56 93 ASP A CA 1
ATOM 718 C C . ASP A 1 93 ? 3.881 14.604 -0.668 1.00 82.56 93 ASP A C 1
ATOM 720 O O . ASP A 1 93 ? 3.028 14.581 -1.555 1.00 82.56 93 ASP A O 1
ATOM 724 N N . THR A 1 94 ? 5.189 14.606 -0.918 1.00 77.50 94 THR A N 1
ATOM 725 C CA . THR A 1 94 ? 5.797 14.526 -2.244 1.00 77.50 94 THR A CA 1
ATOM 726 C C . THR A 1 94 ? 6.377 13.138 -2.472 1.00 77.50 94 THR A C 1
ATOM 728 O O . THR A 1 94 ? 6.879 12.511 -1.541 1.00 77.50 94 THR A O 1
ATOM 731 N N . ASP A 1 95 ? 6.298 12.658 -3.709 1.00 73.56 95 ASP A N 1
ATOM 732 C CA . ASP A 1 95 ? 6.995 11.453 -4.157 1.00 73.56 95 ASP A CA 1
ATOM 733 C C . ASP A 1 95 ? 8.454 11.827 -4.471 1.00 73.56 95 ASP A C 1
ATOM 735 O O . ASP A 1 95 ? 8.697 12.508 -5.475 1.00 73.56 95 ASP A O 1
ATOM 739 N N . PRO A 1 96 ? 9.424 11.492 -3.599 1.00 66.31 96 PRO A N 1
ATOM 740 C CA . PRO A 1 96 ? 10.800 11.943 -3.762 1.00 66.31 96 PRO A CA 1
ATOM 741 C C . PRO A 1 96 ? 11.536 11.138 -4.835 1.00 66.31 96 PRO A C 1
ATOM 743 O O . PRO A 1 96 ? 12.523 11.624 -5.385 1.00 66.31 96 PRO A O 1
ATOM 746 N N . THR A 1 97 ? 11.066 9.928 -5.158 1.00 64.75 97 THR A N 1
ATOM 747 C CA . THR A 1 97 ? 11.619 9.154 -6.265 1.00 64.75 97 THR A CA 1
ATOM 748 C C . THR A 1 97 ? 10.754 9.389 -7.487 1.00 64.75 97 THR A C 1
ATOM 750 O O . THR A 1 97 ? 9.607 8.981 -7.569 1.00 64.75 97 THR A O 1
ATOM 753 N N . ASN A 1 98 ? 11.315 10.044 -8.499 1.00 67.81 98 ASN A N 1
ATOM 754 C CA . ASN A 1 98 ? 10.694 10.146 -9.815 1.00 67.81 98 ASN A CA 1
ATOM 755 C C . ASN A 1 98 ? 10.768 8.777 -10.518 1.00 67.81 98 ASN A C 1
ATOM 757 O O . ASN A 1 98 ? 11.482 8.636 -11.508 1.00 67.81 98 ASN A O 1
ATOM 761 N N . CYS A 1 99 ? 10.106 7.765 -9.944 1.00 76.06 99 CYS A N 1
ATOM 762 C CA . CYS A 1 99 ? 10.184 6.370 -10.351 1.00 76.06 99 CYS A CA 1
ATOM 763 C C . CYS A 1 99 ? 9.806 6.252 -11.824 1.00 76.06 99 CYS A C 1
ATOM 765 O O . CYS A 1 99 ? 8.714 6.658 -12.236 1.00 76.06 99 CYS A O 1
ATOM 767 N N . LYS A 1 100 ? 10.734 5.738 -12.629 1.00 75.06 100 LYS A N 1
ATOM 768 C CA . LYS A 1 100 ? 10.614 5.690 -14.080 1.00 75.06 100 LYS A CA 1
ATOM 769 C C . LYS A 1 100 ? 11.213 4.407 -14.629 1.00 75.06 100 LYS A C 1
ATOM 771 O O . LYS A 1 100 ? 12.187 3.891 -14.095 1.00 75.06 100 LYS A O 1
ATOM 776 N N . ILE A 1 101 ? 10.634 3.941 -15.729 1.00 73.94 101 ILE A N 1
ATOM 777 C CA . ILE A 1 101 ? 11.238 2.954 -16.625 1.00 73.94 101 ILE A CA 1
ATOM 778 C C . ILE A 1 101 ? 11.298 3.602 -18.001 1.00 73.94 101 ILE A C 1
ATOM 780 O O . ILE A 1 101 ? 10.262 3.952 -18.582 1.00 73.94 101 ILE A O 1
ATOM 784 N N . GLY A 1 102 ? 12.519 3.854 -18.474 1.00 70.12 102 GLY A N 1
ATOM 785 C CA . GLY A 1 102 ? 12.753 4.778 -19.580 1.00 70.12 102 GLY A CA 1
ATOM 786 C C . GLY A 1 102 ? 12.084 6.128 -19.309 1.00 70.12 102 GLY A C 1
ATOM 787 O O . GLY A 1 102 ? 12.295 6.758 -18.274 1.00 70.12 102 GLY A O 1
ATOM 788 N N . ASN A 1 103 ? 11.207 6.556 -20.216 1.00 72.94 103 ASN A N 1
ATOM 789 C CA . ASN A 1 103 ? 10.460 7.811 -20.089 1.00 72.94 103 ASN A CA 1
ATOM 790 C C . ASN A 1 103 ? 9.110 7.665 -19.363 1.00 72.94 103 ASN A C 1
ATOM 792 O O . ASN A 1 103 ? 8.421 8.667 -19.156 1.00 72.94 103 ASN A O 1
ATOM 796 N N . SER A 1 104 ? 8.707 6.449 -18.987 1.00 75.75 104 SER A N 1
ATOM 797 C CA . SER A 1 104 ? 7.403 6.189 -18.368 1.00 75.75 104 SER A CA 1
ATOM 798 C C . SER A 1 104 ? 7.495 6.336 -16.854 1.00 75.75 104 SER A C 1
ATOM 800 O O . SER A 1 104 ? 8.221 5.583 -16.210 1.00 75.75 104 SER A O 1
ATOM 802 N N . LYS A 1 105 ? 6.746 7.281 -16.274 1.00 79.81 105 LYS A N 1
ATOM 803 C CA . LYS A 1 105 ? 6.615 7.414 -14.816 1.00 79.81 105 LYS A CA 1
ATOM 804 C C . LYS A 1 105 ? 5.767 6.270 -14.254 1.00 79.81 105 LYS A C 1
ATOM 806 O O . LYS A 1 105 ? 4.703 5.974 -14.792 1.00 79.81 105 LYS A O 1
ATOM 811 N N . ILE A 1 106 ? 6.202 5.695 -13.141 1.00 83.06 106 ILE A N 1
ATOM 812 C CA . ILE A 1 106 ? 5.437 4.729 -12.353 1.00 83.06 106 ILE A CA 1
ATOM 813 C C . ILE A 1 106 ? 4.891 5.456 -11.133 1.00 83.06 106 ILE A C 1
ATOM 815 O O . ILE A 1 106 ? 5.641 6.048 -10.360 1.00 83.06 106 ILE A O 1
ATOM 819 N N . ALA A 1 107 ? 3.574 5.416 -10.961 1.00 85.31 107 ALA A N 1
ATOM 820 C CA . ALA A 1 107 ? 2.941 5.887 -9.741 1.00 85.31 107 ALA A CA 1
ATOM 821 C C . ALA A 1 107 ? 2.957 4.766 -8.697 1.00 85.31 107 ALA A C 1
ATOM 823 O O . ALA A 1 107 ? 2.375 3.701 -8.920 1.00 85.31 107 ALA A O 1
ATOM 824 N N . ILE A 1 108 ? 3.596 5.020 -7.559 1.00 87.62 108 ILE A N 1
ATOM 825 C CA . ILE A 1 108 ? 3.586 4.132 -6.395 1.00 87.62 108 ILE A CA 1
ATOM 826 C C . ILE A 1 108 ? 2.795 4.783 -5.250 1.00 87.62 108 ILE A C 1
ATOM 828 O O . ILE A 1 108 ? 2.778 6.010 -5.149 1.00 87.62 108 ILE A O 1
ATOM 832 N N . PRO A 1 109 ? 2.103 4.014 -4.396 1.00 89.12 109 PRO A N 1
ATOM 833 C CA . PRO A 1 109 ? 1.469 4.561 -3.201 1.00 89.12 109 PRO A CA 1
ATOM 834 C C . PRO A 1 109 ? 2.488 4.956 -2.128 1.00 89.12 109 PRO A C 1
ATOM 836 O O . PRO A 1 109 ? 3.635 4.509 -2.128 1.00 89.12 109 PRO A O 1
ATOM 839 N N . ARG A 1 110 ? 2.042 5.765 -1.162 1.00 89.56 110 ARG A N 1
ATOM 840 C CA . ARG A 1 110 ? 2.849 6.130 0.011 1.00 89.56 110 ARG A CA 1
ATOM 841 C C . ARG A 1 110 ? 3.241 4.886 0.807 1.00 89.56 110 ARG A C 1
ATOM 843 O O . ARG A 1 110 ? 2.462 3.946 0.912 1.00 89.56 110 ARG A O 1
ATOM 850 N N . GLY A 1 111 ? 4.428 4.911 1.406 1.00 89.00 111 GLY A N 1
ATOM 851 C CA . GLY A 1 111 ? 4.976 3.822 2.217 1.00 89.00 111 GLY A CA 1
ATOM 852 C C . GLY A 1 111 ? 5.367 2.571 1.428 1.00 89.00 111 GLY A C 1
ATOM 853 O O . GLY A 1 111 ? 5.704 1.568 2.052 1.00 89.00 111 GLY A O 1
ATOM 854 N N . VAL A 1 112 ? 5.311 2.601 0.092 1.00 89.88 112 VAL A N 1
ATOM 855 C CA . VAL A 1 112 ? 5.647 1.460 -0.766 1.00 89.88 112 VAL A CA 1
ATOM 856 C C . VAL A 1 112 ? 7.046 1.643 -1.346 1.00 89.88 112 VAL A C 1
ATOM 858 O O . VAL A 1 112 ? 7.355 2.667 -1.958 1.00 89.88 112 VAL A O 1
ATOM 861 N N . LYS A 1 113 ? 7.882 0.624 -1.153 1.00 88.19 113 LYS A N 1
ATOM 862 C CA . LYS A 1 113 ? 9.155 0.400 -1.842 1.00 88.19 113 LYS A CA 1
ATOM 863 C C . LYS A 1 113 ? 8.925 -0.681 -2.879 1.00 88.19 113 LYS A C 1
ATOM 865 O O . LYS A 1 113 ? 8.427 -1.744 -2.527 1.00 88.19 113 LYS A O 1
ATOM 870 N N . LEU A 1 114 ? 9.278 -0.405 -4.120 1.00 85.94 114 LEU A N 1
ATOM 871 C CA . LEU A 1 114 ? 9.182 -1.310 -5.248 1.00 85.94 114 LEU A CA 1
ATOM 872 C C . LEU A 1 114 ? 10.576 -1.493 -5.844 1.00 85.94 114 LEU A C 1
ATOM 874 O O . LEU A 1 114 ? 11.221 -0.523 -6.251 1.00 85.94 114 LEU A O 1
ATOM 878 N N . GLU A 1 115 ? 10.983 -2.747 -5.941 1.00 79.31 115 GLU A N 1
ATOM 879 C CA . GLU A 1 115 ? 12.197 -3.185 -6.608 1.00 79.31 115 GLU A CA 1
ATOM 880 C C . GLU A 1 115 ? 11.833 -4.189 -7.703 1.00 79.31 115 GLU A C 1
ATOM 882 O O . GLU A 1 115 ? 10.953 -5.037 -7.531 1.00 79.31 115 GLU A O 1
ATOM 887 N N . ILE A 1 116 ? 12.475 -4.058 -8.862 1.00 77.12 116 ILE A N 1
ATOM 888 C CA . ILE A 1 116 ? 12.256 -4.944 -10.007 1.00 77.12 116 ILE A CA 1
ATOM 889 C C . ILE A 1 116 ? 13.499 -5.807 -10.117 1.00 77.12 116 ILE A C 1
ATOM 891 O O . ILE A 1 116 ? 14.565 -5.303 -10.462 1.00 77.12 116 ILE A O 1
ATOM 895 N N . GLN A 1 117 ? 13.355 -7.094 -9.826 1.00 71.25 117 GLN A N 1
ATOM 896 C CA . GLN A 1 117 ? 14.468 -8.027 -9.827 1.00 71.25 117 GLN A CA 1
ATOM 897 C 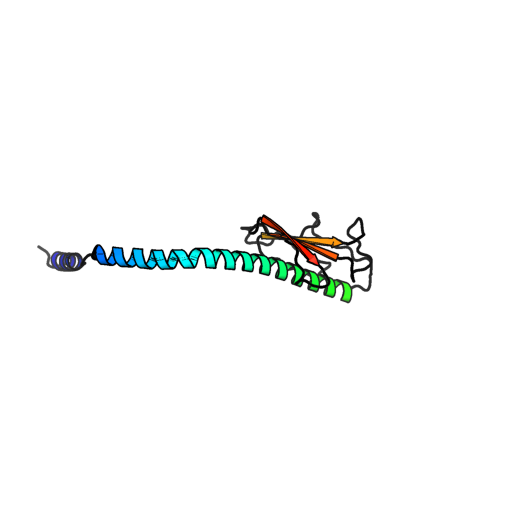C . GLN A 1 117 ? 14.423 -8.908 -11.080 1.00 71.25 117 GLN A C 1
ATOM 899 O O . GLN A 1 117 ? 13.404 -9.571 -11.336 1.00 71.25 117 GLN A O 1
ATOM 904 N N . PRO A 1 118 ? 15.513 -8.978 -11.861 1.00 63.34 118 PRO A N 1
ATOM 905 C CA . PRO A 1 118 ? 15.649 -10.006 -12.874 1.00 63.34 118 PRO A CA 1
ATOM 906 C C . PRO A 1 118 ? 15.865 -11.386 -12.240 1.00 63.34 118 PRO A C 1
ATOM 908 O O . PRO A 1 118 ? 16.576 -11.565 -11.257 1.00 63.34 118 PRO A O 1
ATOM 911 N N . LYS A 1 119 ? 15.280 -12.408 -12.850 1.00 50.62 119 LYS A N 1
ATOM 912 C CA . LYS A 1 119 ? 15.523 -13.830 -12.611 1.00 50.62 119 LYS A CA 1
ATOM 913 C C . LYS A 1 119 ? 16.712 -14.195 -13.501 1.00 50.62 119 LYS A C 1
ATOM 915 O O . LYS A 1 119 ? 16.634 -14.049 -14.717 1.00 50.62 119 LYS A O 1
ATOM 920 N N . ASN A 1 120 ? 17.799 -14.684 -12.911 1.00 50.78 120 ASN A N 1
ATOM 921 C CA . ASN A 1 120 ? 19.002 -15.145 -13.623 1.00 50.78 120 ASN A CA 1
ATOM 922 C C . ASN A 1 120 ? 19.791 -14.083 -14.416 1.00 50.78 120 ASN A C 1
ATOM 924 O O . ASN A 1 120 ? 20.287 -14.385 -15.498 1.00 50.78 120 ASN A O 1
ATOM 928 N N . GLN A 1 121 ? 19.972 -12.872 -13.885 1.00 53.16 121 GLN A N 1
ATOM 929 C CA . GLN A 1 121 ? 20.986 -11.932 -14.387 1.00 53.16 121 GLN A CA 1
ATOM 930 C C . GLN A 1 121 ? 21.620 -11.184 -13.207 1.00 53.16 121 GLN A C 1
ATOM 932 O O . GLN A 1 121 ? 20.914 -10.691 -12.329 1.00 53.16 121 GLN A O 1
ATOM 937 N N . THR A 1 122 ? 22.951 -11.091 -13.181 1.00 47.84 122 THR A N 1
ATOM 938 C CA . THR A 1 122 ? 23.680 -10.226 -12.244 1.00 47.84 122 THR A CA 1
ATOM 939 C C . THR A 1 122 ? 23.828 -8.853 -12.902 1.00 47.84 122 THR A C 1
ATOM 941 O O . THR A 1 122 ? 24.777 -8.624 -13.646 1.00 47.84 122 THR A O 1
ATOM 944 N N . GLY A 1 123 ? 22.864 -7.953 -12.687 1.00 52.25 123 GLY A N 1
ATOM 945 C CA . GLY A 1 123 ? 22.858 -6.602 -13.266 1.00 52.25 123 GLY A CA 1
ATOM 946 C C . GLY A 1 123 ? 21.474 -6.150 -13.742 1.00 52.25 123 GLY A C 1
ATOM 947 O O . GLY A 1 123 ? 20.525 -6.924 -13.746 1.00 52.25 123 GLY A O 1
ATOM 948 N N . THR A 1 124 ? 21.348 -4.886 -14.151 1.00 50.59 124 THR A N 1
ATOM 949 C CA . THR A 1 124 ? 20.080 -4.259 -14.585 1.00 50.59 124 THR A CA 1
ATOM 950 C C . THR A 1 124 ? 19.667 -4.590 -16.026 1.00 50.59 124 THR A C 1
ATOM 952 O O . THR A 1 124 ? 18.659 -4.072 -16.503 1.00 50.59 124 THR A O 1
ATOM 955 N N . ASN A 1 125 ? 20.420 -5.449 -16.721 1.00 50.66 125 ASN A N 1
ATOM 956 C CA . ASN A 1 125 ? 20.148 -5.851 -18.099 1.00 50.66 125 ASN A CA 1
ATOM 957 C C . ASN A 1 125 ? 19.360 -7.166 -18.101 1.00 50.66 125 ASN A C 1
ATOM 959 O O . ASN A 1 125 ? 19.898 -8.225 -17.787 1.00 50.66 125 ASN A O 1
ATOM 963 N N . VAL A 1 126 ? 18.067 -7.095 -18.422 1.00 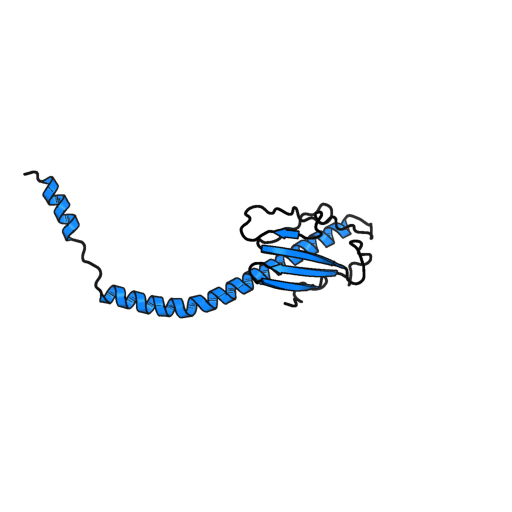54.06 126 VAL A N 1
ATOM 964 C CA . VAL A 1 126 ? 17.178 -8.267 -18.459 1.00 54.06 126 VAL A CA 1
ATOM 965 C C . VAL A 1 126 ? 16.999 -8.709 -19.906 1.00 54.06 126 VAL A C 1
ATOM 967 O O . VAL A 1 126 ? 16.198 -8.130 -20.633 1.00 54.06 126 VAL A O 1
ATOM 970 N N . GLU A 1 127 ? 17.739 -9.735 -20.327 1.00 50.28 127 GLU A N 1
ATOM 971 C CA . GLU A 1 127 ? 17.783 -10.153 -21.738 1.00 50.28 127 GLU A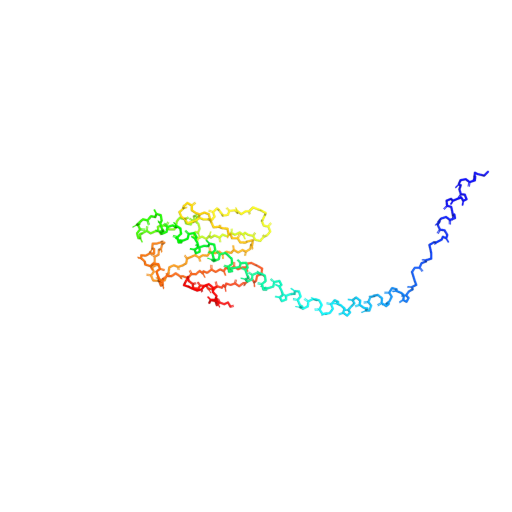 CA 1
ATOM 972 C C . GLU A 1 127 ? 16.535 -10.924 -22.209 1.00 50.28 127 GLU A C 1
ATOM 974 O O . GLU A 1 127 ? 16.381 -11.127 -23.405 1.00 50.28 127 GLU A O 1
ATOM 979 N N . ASN A 1 128 ? 15.611 -11.335 -21.325 1.00 51.44 128 ASN A N 1
ATOM 980 C CA . ASN A 1 128 ? 14.377 -12.041 -21.715 1.00 51.44 128 ASN A CA 1
ATOM 981 C C . ASN A 1 128 ? 13.243 -11.867 -20.680 1.00 51.44 128 ASN A C 1
ATOM 983 O O . ASN A 1 128 ? 13.195 -12.552 -19.661 1.00 51.44 128 ASN A O 1
ATOM 987 N N . TRP A 1 129 ? 12.294 -10.963 -20.949 1.00 56.28 129 TRP A N 1
ATOM 988 C CA . TRP A 1 129 ? 11.251 -10.515 -20.005 1.00 56.28 129 TRP A CA 1
ATOM 989 C C . TRP A 1 129 ? 10.103 -11.513 -19.747 1.00 56.28 129 TRP A C 1
ATOM 991 O O . TRP A 1 129 ? 9.333 -11.325 -18.806 1.00 56.28 129 TRP A O 1
ATOM 1001 N N . SER A 1 130 ? 9.947 -12.575 -20.545 1.00 52.28 130 SER A N 1
ATOM 1002 C CA . SER A 1 130 ? 8.723 -13.398 -20.517 1.00 52.28 130 SER A CA 1
ATOM 1003 C C . SER A 1 130 ? 8.602 -14.359 -19.327 1.00 52.28 130 SER A C 1
ATOM 1005 O O . SER A 1 130 ? 7.507 -14.842 -19.055 1.00 52.28 130 SER A O 1
ATOM 1007 N N . SER A 1 131 ? 9.685 -14.642 -18.598 1.00 51.91 131 SER A N 1
ATOM 1008 C CA . SER A 1 131 ? 9.660 -15.557 -17.439 1.00 51.91 131 SER A CA 1
ATOM 1009 C C . SER A 1 131 ? 10.614 -15.169 -16.310 1.00 51.91 131 SER A C 1
ATOM 1011 O O . SER A 1 131 ? 10.783 -15.937 -15.358 1.00 51.91 131 SER A O 1
ATOM 1013 N N . ALA A 1 132 ? 11.272 -14.014 -16.433 1.00 58.62 132 ALA A N 1
ATOM 1014 C CA . ALA A 1 132 ? 12.463 -13.695 -15.668 1.00 58.62 132 ALA A CA 1
ATOM 1015 C C . ALA A 1 132 ? 12.345 -12.435 -14.809 1.00 58.62 132 ALA A C 1
ATOM 1017 O O . ALA A 1 132 ? 13.353 -11.792 -14.567 1.00 58.62 132 ALA A O 1
ATOM 1018 N N . ILE A 1 133 ? 11.154 -12.037 -14.359 1.00 71.12 133 ILE A N 1
ATOM 1019 C CA . ILE A 1 133 ? 11.021 -10.845 -13.510 1.00 71.12 133 ILE A CA 1
ATOM 1020 C C . ILE A 1 133 ? 10.079 -11.119 -12.358 1.00 71.12 133 ILE A C 1
ATOM 1022 O O . ILE A 1 133 ? 8.966 -11.613 -12.545 1.00 71.12 133 ILE A O 1
ATOM 1026 N N . HIS A 1 134 ? 10.543 -10.756 -11.171 1.00 78.56 134 HIS A N 1
ATOM 1027 C CA . HIS A 1 134 ? 9.718 -10.663 -9.983 1.00 78.56 134 HIS A CA 1
ATOM 1028 C C . HIS A 1 134 ? 9.822 -9.251 -9.413 1.00 78.56 134 HIS A C 1
ATOM 1030 O O . HIS A 1 134 ? 10.825 -8.555 -9.582 1.00 78.56 134 HIS A O 1
ATOM 1036 N N . PHE A 1 135 ? 8.750 -8.816 -8.766 1.00 81.62 135 PHE A N 1
ATOM 1037 C CA . PHE A 1 135 ? 8.711 -7.554 -8.052 1.00 81.62 135 PHE A CA 1
ATOM 1038 C C . PHE A 1 135 ? 8.842 -7.829 -6.567 1.00 81.62 135 PHE A C 1
ATOM 1040 O O . PHE A 1 135 ? 8.053 -8.595 -6.010 1.00 81.62 135 PHE A O 1
ATOM 1047 N N . GLU A 1 136 ? 9.798 -7.174 -5.927 1.00 85.75 136 GLU A N 1
ATOM 1048 C CA . GLU A 1 136 ? 9.885 -7.145 -4.476 1.00 85.75 136 GLU A CA 1
ATOM 1049 C C . GLU A 1 136 ? 9.272 -5.842 -3.983 1.00 85.75 136 GLU A C 1
ATOM 1051 O O . GLU A 1 136 ? 9.668 -4.744 -4.379 1.00 85.75 136 GLU A O 1
ATOM 1056 N N . VAL A 1 137 ? 8.247 -5.965 -3.146 1.00 89.12 137 VAL A N 1
ATOM 1057 C CA . VAL A 1 137 ? 7.502 -4.826 -2.627 1.00 89.12 137 VAL A CA 1
ATOM 1058 C C . VAL A 1 137 ? 7.570 -4.831 -1.116 1.00 89.12 137 VAL A C 1
ATOM 1060 O O . VAL A 1 137 ? 7.009 -5.714 -0.469 1.00 89.12 137 VAL A O 1
ATOM 1063 N N . TYR A 1 138 ? 8.210 -3.824 -0.537 1.00 89.75 138 TYR A N 1
ATOM 1064 C CA . TYR A 1 138 ? 8.187 -3.603 0.902 1.00 89.75 138 TYR A CA 1
ATOM 1065 C C . TYR A 1 138 ? 7.208 -2.485 1.243 1.00 89.75 138 TYR A C 1
ATOM 1067 O O . TYR A 1 138 ? 7.256 -1.405 0.659 1.00 89.75 138 TYR A O 1
ATOM 1075 N N . ASN A 1 139 ? 6.327 -2.731 2.211 1.00 91.88 139 ASN A N 1
ATOM 1076 C CA . ASN A 1 139 ? 5.356 -1.738 2.658 1.00 91.88 139 ASN A CA 1
ATOM 1077 C C . ASN A 1 139 ? 5.618 -1.343 4.115 1.00 91.88 139 ASN A C 1
ATOM 1079 O O . ASN A 1 139 ? 5.484 -2.168 5.022 1.00 91.88 139 ASN A O 1
ATOM 1083 N N . ASP A 1 140 ? 5.942 -0.070 4.349 1.00 91.38 140 ASP A N 1
ATOM 1084 C CA . ASP A 1 140 ? 6.264 0.466 5.675 1.00 91.38 140 ASP A CA 1
ATOM 1085 C C . ASP A 1 140 ? 5.077 0.400 6.659 1.00 91.38 140 ASP A C 1
ATOM 1087 O O . ASP A 1 140 ? 5.292 0.413 7.874 1.00 91.38 140 ASP A O 1
ATOM 1091 N N . TYR A 1 141 ? 3.830 0.343 6.170 1.00 90.31 141 TYR A N 1
ATOM 1092 C CA . TYR A 1 141 ? 2.633 0.188 7.008 1.00 90.31 141 TYR A CA 1
ATOM 1093 C C . TYR A 1 141 ? 2.410 -1.260 7.453 1.00 90.31 141 TYR A C 1
ATOM 1095 O O . TYR A 1 141 ? 1.771 -1.502 8.478 1.00 90.31 141 TYR A O 1
ATOM 1103 N N . LEU A 1 142 ? 2.932 -2.221 6.690 1.00 89.75 142 LEU A N 1
ATOM 1104 C CA . LEU A 1 142 ? 2.826 -3.650 6.984 1.00 89.75 142 LEU A CA 1
ATOM 1105 C C . LEU A 1 142 ? 4.081 -4.211 7.648 1.00 89.75 142 LEU A C 1
ATOM 1107 O O . LEU A 1 142 ? 4.000 -5.248 8.303 1.00 89.75 142 LEU A O 1
ATOM 1111 N N . GLY A 1 143 ? 5.226 -3.547 7.468 1.00 89.19 143 GLY A N 1
ATOM 1112 C CA . GLY A 1 143 ? 6.527 -4.017 7.937 1.00 89.19 143 GLY A CA 1
ATOM 1113 C C . GLY A 1 143 ? 6.962 -5.326 7.275 1.00 89.19 143 GLY A C 1
ATOM 1114 O O . GLY A 1 143 ? 7.725 -6.083 7.870 1.00 89.19 143 GLY A O 1
ATOM 1115 N N . LYS A 1 144 ? 6.440 -5.622 6.081 1.00 87.50 144 LYS A N 1
ATOM 1116 C CA . LYS A 1 144 ? 6.652 -6.880 5.361 1.00 87.50 144 LYS A CA 1
ATOM 1117 C C . LYS A 1 144 ? 7.088 -6.626 3.925 1.00 87.50 144 LYS A C 1
ATOM 1119 O O . LYS A 1 144 ? 6.615 -5.677 3.296 1.00 87.50 144 LYS A O 1
ATOM 1124 N N . GLN A 1 145 ? 7.941 -7.521 3.437 1.00 88.75 145 GLN A N 1
ATOM 1125 C CA . GLN A 1 145 ? 8.266 -7.670 2.025 1.00 88.75 145 GLN A CA 1
ATOM 1126 C C . GLN A 1 145 ? 7.343 -8.716 1.400 1.00 88.75 145 GLN A C 1
ATOM 1128 O O . GLN A 1 145 ? 7.039 -9.733 2.022 1.00 88.75 145 GLN A O 1
ATOM 1133 N N . CYS A 1 146 ? 6.886 -8.425 0.192 1.00 88.69 146 CYS A N 1
ATOM 1134 C CA . CYS A 1 146 ? 6.029 -9.268 -0.618 1.00 88.69 146 CYS A CA 1
ATOM 1135 C C . CYS A 1 146 ? 6.669 -9.456 -1.987 1.00 88.69 146 CYS A C 1
ATOM 1137 O O . CYS A 1 146 ? 7.117 -8.476 -2.584 1.00 88.69 146 CYS A O 1
ATOM 1139 N N . HIS A 1 147 ? 6.649 -10.675 -2.504 1.00 87.44 147 HIS A N 1
ATOM 1140 C CA . HIS A 1 147 ? 7.119 -10.974 -3.851 1.00 87.44 147 HIS A CA 1
ATOM 1141 C C . HIS A 1 147 ? 5.919 -11.159 -4.780 1.00 87.44 147 HIS A C 1
ATOM 1143 O O . HIS A 1 147 ? 4.953 -11.822 -4.405 1.00 87.44 147 HIS A O 1
ATOM 1149 N N . TYR A 1 148 ? 5.979 -10.577 -5.978 1.00 86.06 148 TYR A N 1
ATOM 1150 C CA . TYR A 1 148 ? 4.950 -10.704 -7.012 1.00 86.06 148 TYR A CA 1
ATOM 1151 C C . TYR A 1 148 ? 5.578 -11.191 -8.313 1.00 86.06 148 TYR A C 1
ATOM 1153 O O . TYR A 1 148 ? 6.592 -10.647 -8.756 1.00 86.06 148 TYR A O 1
ATOM 1161 N N . GLU A 1 149 ? 4.967 -12.181 -8.959 1.00 81.31 149 GLU A N 1
ATOM 1162 C CA . GLU A 1 149 ? 5.429 -12.644 -10.270 1.00 81.31 149 GLU A CA 1
ATOM 1163 C C . GLU A 1 149 ? 5.006 -11.642 -11.356 1.00 81.31 149 GLU A C 1
ATOM 1165 O O . GLU A 1 149 ? 3.866 -11.169 -11.384 1.00 81.31 149 GLU A O 1
ATOM 1170 N N . TYR A 1 150 ? 5.897 -11.343 -12.308 1.00 75.50 150 TYR A N 1
ATOM 1171 C CA . TYR A 1 150 ? 5.548 -10.460 -13.422 1.00 75.50 150 TYR A CA 1
ATOM 1172 C C . TYR A 1 150 ? 4.376 -10.985 -14.253 1.00 75.50 150 TYR A C 1
ATOM 1174 O O . TYR A 1 150 ? 3.554 -10.189 -14.703 1.00 75.50 150 TYR A O 1
ATOM 1182 N N . ALA A 1 151 ? 4.284 -12.304 -14.454 1.00 70.75 151 ALA A N 1
ATOM 1183 C CA . ALA A 1 151 ? 3.253 -12.932 -15.277 1.00 70.75 151 ALA A CA 1
ATOM 1184 C C . ALA A 1 151 ? 1.847 -12.817 -14.661 1.00 70.75 151 ALA A C 1
ATOM 1186 O O . ALA A 1 151 ? 0.883 -12.591 -15.398 1.00 70.75 151 ALA A O 1
ATOM 1187 N N . ASP A 1 152 ? 1.742 -12.861 -13.332 1.00 70.44 152 ASP A N 1
ATOM 1188 C CA . ASP A 1 152 ? 0.487 -12.818 -12.584 1.00 70.44 152 ASP A CA 1
ATOM 1189 C C . ASP A 1 152 ? 0.660 -12.050 -11.263 1.00 70.44 152 ASP A C 1
ATOM 1191 O O . ASP A 1 152 ? 1.215 -12.555 -10.290 1.00 70.44 152 ASP A O 1
ATOM 1195 N N . SER A 1 153 ? 0.127 -10.826 -11.212 1.00 64.31 153 SER A N 1
ATOM 1196 C CA . SER A 1 153 ? 0.184 -9.965 -10.025 1.00 64.31 153 SER A CA 1
ATOM 1197 C C . SER A 1 153 ? -0.767 -10.394 -8.899 1.00 64.31 153 SER A C 1
ATOM 1199 O O . SER A 1 153 ? -0.812 -9.728 -7.867 1.00 64.31 153 SER A O 1
ATOM 1201 N N . SER A 1 154 ? -1.574 -11.442 -9.098 1.00 65.88 154 SER A N 1
ATOM 1202 C CA . SER A 1 154 ? -2.391 -12.049 -8.041 1.00 65.88 154 SER A CA 1
ATOM 1203 C C . SER A 1 154 ? -1.632 -13.110 -7.239 1.00 65.88 154 SER A C 1
ATOM 1205 O O . SER A 1 154 ? -2.035 -13.431 -6.119 1.00 65.88 154 SER A O 1
ATOM 1207 N N . VAL A 1 155 ? -0.511 -13.605 -7.777 1.00 63.59 155 VAL A N 1
ATOM 1208 C CA . VAL A 1 155 ? 0.410 -14.508 -7.085 1.00 63.59 155 VAL A CA 1
ATOM 1209 C C . VAL A 1 155 ? 1.374 -13.658 -6.265 1.00 63.59 155 VAL A C 1
ATOM 1211 O O . VAL A 1 155 ? 2.394 -13.184 -6.763 1.00 63.59 155 VAL A O 1
ATOM 1214 N N . GLU A 1 156 ? 1.007 -13.437 -5.004 1.00 72.94 156 GLU A N 1
ATOM 1215 C CA . GLU A 1 156 ? 1.814 -12.712 -4.025 1.00 72.94 156 GLU A CA 1
ATOM 1216 C C . GLU A 1 156 ? 2.265 -13.646 -2.894 1.00 72.94 156 GLU A C 1
ATOM 1218 O O . GLU A 1 156 ? 1.462 -14.401 -2.339 1.00 72.94 156 GLU A O 1
ATOM 1223 N N . THR A 1 157 ? 3.547 -13.597 -2.532 1.00 76.62 157 THR A N 1
ATOM 1224 C CA . THR A 1 157 ? 4.086 -14.283 -1.348 1.00 76.62 157 THR A CA 1
ATOM 1225 C C . THR A 1 157 ? 4.603 -13.253 -0.344 1.00 76.62 157 THR A C 1
ATOM 1227 O O . THR A 1 157 ? 5.557 -12.527 -0.612 1.00 76.62 157 THR A O 1
ATOM 1230 N N . CYS A 1 158 ? 3.930 -13.181 0.810 1.00 80.12 158 CYS A N 1
ATOM 1231 C CA . CYS A 1 158 ? 4.188 -12.310 1.967 1.00 80.12 158 CYS A CA 1
ATOM 1232 C C . CYS A 1 158 ? 4.026 -13.122 3.282 1.00 80.12 158 CYS A C 1
ATOM 1234 O O . CYS A 1 158 ? 4.278 -12.561 4.380 1.00 80.12 158 CYS A O 1
#

Organism: NCBI:txid987063

pLDDT: mean 76.18, std 15.41, range [37.66, 97.0]

Foldseek 3Di:
DDPVVVVVVVVVVPPPDDDPVNVVVVVVVVVVVCVVVVVVVVVVVVVVLVVLQLLQLVLVLVLVVVLVVPDVDLFFQQPFPPVQKQAAEAPDPDRPGQGHRVPRGGDHDHQKIKHKDFAPDDDRGRNDDPFTIKIWIAGNVVRDIWIAGSVDRVDIDD

Secondary structure (DSSP, 8-state):
--THHHHHHHHHTT--PPPHHHHHHHHHHHHHHHHHHHHHHHHHHHHHHHHHHHHHHHHHHHHHHHHHHH---S-------TTT-EE--TT-SS--S--EETTEEPP--TTEEEEEEESS-SSS--S-TTS-EEEEEEETTTTEEEEEESS-TT-EE-

Radius of gyration: 27.72 Å; chains: 1; bounding box: 58×64×68 Å